Protein AF-D4AV30-F1 (afdb_monomer)

Radius of gyration: 22.29 Å; Cα contacts (8 Å, |Δi|>4): 20; chains: 1; bounding box: 49×37×53 Å

Secondary structure (DSSP, 8-state):
-HHHHHHHH-TT----HHHHHHHHHHHHHHHHHHHHHHGGGHHHHHHHHHHHHHHHHHHHHHHHHHHS----HHHHHH----SS--SSHHHHHHHHTHHHHHHHGGGGGS-GGGGS--

Organism: Arthroderma benhamiae (strain ATCC MYA-4681 / CBS 112371) (NCBI:txid663331)

Foldseek 3Di:
DVLVVVCVVDVPDDDDPVVVVVVVVVVVVVVVVCCVVCVVVVVVVVVVVVVCVVVVVCVVVVCCVVPPDDDPPCCVPPDQDPPPPPVDSVVSVVVVVVVVVVVCPVVVPDDPCPPPDD

Solvent-accessible surface area (backbone atoms only — not comparable to full-atom values): 7316 Å² total; per-residue (Å²): 112,72,71,59,55,51,39,71,76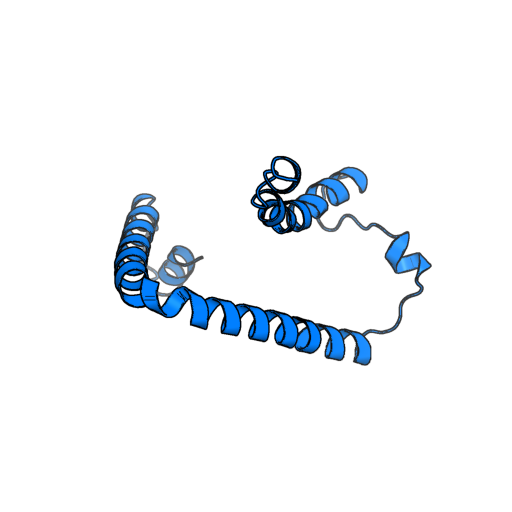,34,88,84,55,76,91,51,77,63,59,57,52,54,51,50,51,51,50,47,54,51,50,49,54,48,46,69,72,40,56,87,46,45,74,59,51,52,53,50,50,53,50,50,50,57,51,47,50,50,65,51,48,52,54,50,66,75,70,50,80,84,69,55,68,64,55,73,75,66,59,76,75,62,86,80,73,67,86,40,52,68,57,43,48,57,62,60,47,49,63,62,54,65,68,52,59,74,66,74,74,65,75,81,65,82,76,78,82,123

Mean predicted aligned error: 13.44 Å

Structure (mmCIF, N/CA/C/O backbone):
data_AF-D4AV30-F1
#
_entry.id   AF-D4AV30-F1
#
loop_
_atom_site.group_PDB
_atom_site.id
_atom_site.type_symbol
_atom_site.label_atom_id
_atom_site.label_alt_id
_atom_site.label_comp_id
_atom_site.label_asym_id
_atom_site.label_entity_id
_atom_site.label_seq_id
_atom_site.pdbx_PDB_ins_code
_atom_site.Cartn_x
_atom_site.Cartn_y
_atom_site.Cartn_z
_atom_site.occupancy
_atom_site.B_iso_or_equiv
_atom_site.auth_seq_id
_atom_site.auth_comp_id
_atom_site.auth_asym_id
_atom_site.auth_atom_id
_atom_site.pdbx_PDB_model_num
ATOM 1 N N . MET A 1 1 ? -9.961 11.399 -3.018 1.00 64.94 1 MET A N 1
ATOM 2 C CA . MET A 1 1 ? -10.688 10.648 -4.070 1.00 64.94 1 MET A CA 1
ATOM 3 C C . MET A 1 1 ? -12.184 10.486 -3.786 1.00 64.94 1 MET A C 1
ATOM 5 O O . MET A 1 1 ? -12.958 10.760 -4.689 1.00 64.94 1 MET A O 1
ATOM 9 N N . LEU A 1 2 ? -12.622 10.143 -2.564 1.00 73.81 2 LEU A N 1
ATOM 10 C CA . LEU A 1 2 ? -14.052 9.948 -2.232 1.00 73.81 2 LEU A CA 1
ATOM 11 C C . LEU A 1 2 ? -14.963 11.169 -2.491 1.00 73.81 2 LEU A C 1
ATOM 13 O O . LEU A 1 2 ? -15.977 11.034 -3.162 1.00 73.81 2 LEU A O 1
ATOM 17 N N . VAL A 1 3 ? -14.583 12.371 -2.044 1.00 78.56 3 VAL A N 1
ATOM 18 C CA . VAL A 1 3 ? -15.368 13.605 -2.293 1.00 78.56 3 VAL A CA 1
ATOM 19 C C . VAL A 1 3 ? -15.468 13.934 -3.793 1.00 78.56 3 VAL A C 1
ATOM 21 O O . VAL A 1 3 ? -16.487 14.439 -4.251 1.00 78.56 3 VAL A O 1
ATOM 24 N N . GLY A 1 4 ? -14.440 13.582 -4.576 1.00 74.19 4 GLY A N 1
ATOM 25 C CA . GLY A 1 4 ? -14.440 13.758 -6.032 1.00 74.19 4 GLY A CA 1
ATOM 26 C C . GLY A 1 4 ? -15.426 12.833 -6.750 1.00 74.19 4 GLY A C 1
ATOM 27 O O . GLY A 1 4 ? -16.092 13.264 -7.681 1.00 74.19 4 GLY A O 1
ATOM 28 N N . LEU A 1 5 ? -15.591 11.592 -6.279 1.00 77.50 5 LEU A N 1
ATOM 29 C CA . LEU A 1 5 ? -16.611 10.667 -6.792 1.00 77.50 5 LEU A CA 1
ATOM 30 C C . LEU A 1 5 ? -18.036 11.169 -6.512 1.00 77.50 5 LEU A C 1
ATOM 32 O O . LEU A 1 5 ? -18.902 11.080 -7.379 1.00 77.50 5 LEU A O 1
ATOM 36 N N . ILE A 1 6 ? -18.267 11.744 -5.327 1.00 77.25 6 ILE A N 1
ATOM 37 C CA . ILE A 1 6 ? -19.565 12.321 -4.941 1.00 77.25 6 ILE A CA 1
ATOM 38 C C . ILE A 1 6 ? -19.909 13.528 -5.825 1.00 77.25 6 ILE A C 1
ATOM 40 O O . ILE A 1 6 ? -21.039 13.637 -6.296 1.00 77.25 6 ILE A O 1
ATOM 44 N N . ALA A 1 7 ? -18.929 14.390 -6.107 1.00 76.06 7 ALA A N 1
ATOM 45 C CA . ALA A 1 7 ? -19.110 15.563 -6.962 1.00 76.06 7 ALA A CA 1
ATOM 46 C C . ALA A 1 7 ? -19.444 15.211 -8.423 1.00 76.06 7 ALA A C 1
ATOM 48 O O . ALA A 1 7 ? -20.180 15.940 -9.078 1.00 76.06 7 ALA A O 1
ATOM 49 N N . ILE A 1 8 ? -18.939 14.084 -8.934 1.00 78.06 8 ILE A N 1
ATOM 50 C CA . ILE A 1 8 ? -19.257 13.608 -10.290 1.00 78.06 8 ILE A CA 1
ATOM 51 C C . ILE A 1 8 ? -20.655 12.978 -10.346 1.00 78.06 8 ILE A C 1
ATOM 53 O O . ILE A 1 8 ? -21.350 13.098 -11.351 1.00 78.06 8 ILE A O 1
ATOM 57 N N . ASN A 1 9 ? -21.079 12.302 -9.275 1.00 83.56 9 ASN A N 1
ATOM 58 C CA . ASN A 1 9 ? -22.379 11.635 -9.222 1.00 83.56 9 ASN A CA 1
ATOM 59 C C . ASN A 1 9 ? -23.541 12.603 -8.930 1.00 83.56 9 ASN A C 1
ATOM 61 O O . ASN A 1 9 ? -24.663 12.349 -9.358 1.00 83.56 9 ASN A O 1
ATOM 65 N N . ASN A 1 10 ? -23.274 13.724 -8.251 1.00 78.69 10 ASN A N 1
ATOM 66 C CA . ASN A 1 10 ? -24.259 14.765 -7.964 1.00 78.69 10 ASN A CA 1
ATOM 67 C C . ASN A 1 10 ? -23.838 16.120 -8.560 1.00 78.69 10 ASN A C 1
ATOM 69 O O . ASN A 1 10 ? -23.046 16.833 -7.944 1.00 78.69 10 ASN A O 1
ATOM 73 N N . PRO A 1 11 ? -24.414 16.541 -9.702 1.00 72.81 11 PRO A N 1
ATOM 74 C CA . PRO A 1 11 ? -24.008 17.767 -10.398 1.00 72.81 11 PRO A CA 1
ATOM 75 C C . PRO A 1 11 ? -24.318 19.071 -9.637 1.00 72.81 11 PRO A C 1
ATOM 77 O O . PRO A 1 11 ? -23.823 20.128 -10.015 1.00 72.81 11 PRO 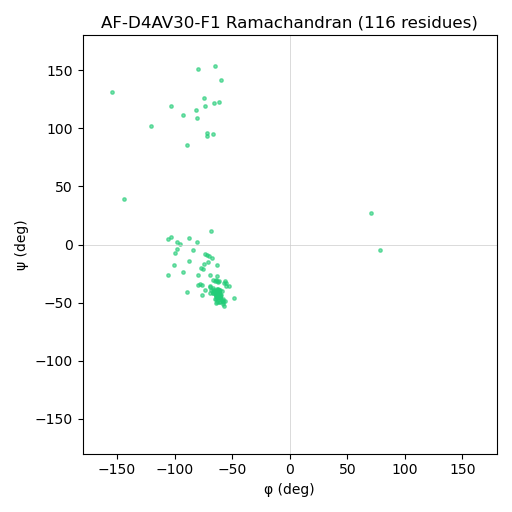A O 1
ATOM 80 N N . GLY A 1 12 ? -25.116 19.018 -8.564 1.00 76.12 12 GLY A N 1
ATOM 81 C CA . GLY A 1 12 ? -25.380 20.152 -7.666 1.00 76.12 12 GLY A CA 1
ATOM 82 C C . GLY A 1 12 ? -24.529 20.173 -6.389 1.00 76.12 12 GLY A C 1
ATOM 83 O O . GLY A 1 12 ? -24.732 21.038 -5.539 1.00 76.12 12 GLY A O 1
ATOM 84 N N . TYR A 1 13 ? -23.613 19.219 -6.208 1.00 74.44 13 TYR A N 1
ATOM 85 C CA . TYR A 1 13 ? -22.822 19.103 -4.985 1.00 74.44 13 TYR A CA 1
ATOM 86 C C . TYR A 1 13 ? -21.630 20.064 -4.999 1.00 74.44 13 TYR A C 1
ATOM 88 O O . TYR A 1 13 ? -20.712 19.921 -5.804 1.00 74.44 13 TYR A O 1
ATOM 96 N N . GLN A 1 14 ? -21.628 21.021 -4.071 1.00 77.44 14 GLN A N 1
ATOM 97 C CA . GLN A 1 14 ? -20.493 21.909 -3.831 1.00 77.44 14 GLN A CA 1
ATOM 98 C C . GLN A 1 14 ? -19.604 21.310 -2.728 1.00 77.44 14 GLN A C 1
ATOM 100 O O . GLN A 1 14 ? -20.030 21.215 -1.571 1.00 77.44 14 GLN A O 1
ATOM 105 N N . PRO A 1 15 ? -18.382 20.851 -3.055 1.00 67.88 15 PRO A N 1
ATOM 106 C CA . PRO A 1 15 ? -17.504 20.221 -2.082 1.00 67.88 15 PRO A CA 1
ATOM 107 C C . PRO A 1 15 ? -16.952 21.254 -1.093 1.00 67.88 15 PRO A C 1
ATOM 109 O O . PRO A 1 15 ? -15.939 21.905 -1.337 1.00 67.88 15 PRO A O 1
ATOM 112 N N . GLU A 1 16 ? -17.601 21.383 0.061 1.00 77.94 16 GLU A N 1
ATOM 113 C CA . GLU A 1 16 ? -17.073 22.167 1.177 1.00 77.94 16 GLU A CA 1
ATOM 114 C C . GLU A 1 16 ? -16.004 21.415 1.988 1.00 77.94 16 GLU A C 1
ATOM 116 O O . GLU A 1 16 ? -16.020 20.188 2.112 1.00 77.94 16 GLU A O 1
ATOM 121 N N . ARG A 1 17 ? -15.074 22.167 2.597 1.00 76.69 17 ARG A N 1
ATOM 122 C CA . ARG A 1 17 ? -13.928 21.623 3.355 1.00 76.69 17 ARG A CA 1
ATOM 123 C C . ARG A 1 17 ? -14.342 20.665 4.477 1.00 76.69 17 ARG A C 1
ATOM 125 O O . ARG A 1 17 ? -13.657 19.675 4.718 1.00 76.69 17 ARG A O 1
ATOM 132 N N . TRP A 1 18 ? -15.462 20.935 5.142 1.00 81.69 18 TRP A N 1
ATOM 133 C CA . TRP A 1 18 ? -15.937 20.139 6.274 1.00 81.69 18 TRP A CA 1
ATOM 134 C C . TRP A 1 18 ? -16.561 18.800 5.857 1.00 81.69 18 TRP A C 1
ATOM 136 O O . TRP A 1 18 ? -16.566 17.872 6.665 1.00 81.69 18 TRP A O 1
ATOM 146 N N . HIS A 1 19 ? -17.007 18.645 4.603 1.00 82.06 19 HIS A N 1
ATOM 147 C CA . HIS A 1 19 ? -17.491 17.356 4.100 1.00 82.06 19 HIS A CA 1
ATOM 148 C C . HIS A 1 19 ? -16.390 16.295 4.131 1.00 82.06 19 HIS A C 1
ATOM 150 O O . HIS A 1 19 ? -16.640 15.155 4.515 1.00 82.06 19 HIS A O 1
ATOM 156 N N . GLY A 1 20 ? -15.157 16.676 3.779 1.00 81.88 20 GLY A N 1
ATOM 157 C CA . GLY A 1 20 ? -14.000 15.789 3.884 1.00 81.88 20 GLY A CA 1
ATOM 158 C C . GLY A 1 20 ? -13.746 15.367 5.331 1.00 81.88 20 GLY A C 1
ATOM 159 O O . GLY A 1 20 ? -13.573 14.182 5.603 1.00 81.88 20 GLY A O 1
ATOM 160 N N . THR A 1 21 ? -13.799 16.317 6.267 1.00 86.31 21 THR A N 1
ATOM 161 C CA . THR A 1 21 ? -13.556 16.056 7.691 1.00 86.31 21 THR A CA 1
ATOM 162 C C . THR A 1 21 ? -14.606 15.128 8.298 1.00 86.31 21 THR A C 1
ATOM 164 O O . THR A 1 21 ? -14.240 14.160 8.957 1.00 86.31 21 THR A O 1
ATOM 167 N N . LEU A 1 22 ? -15.899 15.362 8.047 1.00 86.19 22 LEU A N 1
ATOM 168 C CA . LEU A 1 22 ? -16.970 14.488 8.543 1.00 86.19 22 LEU A CA 1
ATOM 169 C C . LEU A 1 22 ? -16.866 13.073 7.975 1.00 86.19 22 LEU A C 1
ATOM 171 O O . LEU A 1 22 ? -17.089 12.104 8.696 1.00 86.19 22 LEU A O 1
ATOM 175 N N . LEU A 1 23 ? -16.492 12.947 6.702 1.00 87.00 23 LEU A N 1
ATOM 176 C CA . LEU A 1 23 ? -16.329 11.653 6.051 1.00 87.00 23 LEU A CA 1
ATOM 177 C C . LEU A 1 23 ? -15.130 10.886 6.630 1.00 87.00 23 LEU A C 1
ATOM 179 O O . LEU A 1 23 ? -15.233 9.688 6.879 1.00 87.00 23 LEU A O 1
ATOM 183 N N . ILE A 1 24 ? -14.031 11.584 6.934 1.00 88.31 24 ILE A N 1
ATOM 184 C CA . ILE A 1 24 ? -12.887 11.012 7.656 1.00 88.31 24 ILE A CA 1
ATOM 185 C C . ILE A 1 24 ? -13.295 10.581 9.069 1.00 88.31 24 ILE A C 1
ATOM 187 O O . ILE A 1 24 ? -12.968 9.468 9.467 1.00 88.31 24 ILE A O 1
ATOM 191 N N . ILE A 1 25 ? -14.039 11.410 9.811 1.00 89.69 25 ILE A N 1
ATOM 192 C CA . ILE A 1 25 ? -14.527 11.068 11.158 1.00 89.69 25 ILE A CA 1
ATOM 193 C C . ILE A 1 25 ? -15.435 9.834 11.105 1.00 89.69 25 ILE A C 1
ATOM 195 O O . ILE A 1 25 ? -15.269 8.920 11.907 1.00 89.69 25 ILE A O 1
ATOM 199 N N . ALA A 1 26 ? -16.356 9.760 10.142 1.00 88.94 26 ALA A N 1
ATOM 200 C CA . ALA A 1 26 ? -17.249 8.617 9.978 1.00 88.94 26 ALA A CA 1
ATOM 201 C C . ALA A 1 26 ? -16.480 7.321 9.667 1.00 88.94 26 ALA A C 1
ATOM 203 O O . ALA A 1 26 ? -16.737 6.287 10.286 1.00 88.94 26 ALA A O 1
ATOM 204 N N . ILE A 1 27 ? -15.502 7.378 8.757 1.00 90.12 27 ILE A N 1
ATOM 205 C CA . ILE A 1 27 ? -14.633 6.234 8.445 1.00 90.12 27 ILE A CA 1
ATOM 206 C C . ILE A 1 27 ? -13.790 5.848 9.663 1.00 90.12 27 ILE A C 1
ATOM 208 O O . ILE A 1 27 ? -13.653 4.662 9.944 1.00 90.12 27 ILE A O 1
ATOM 212 N N . ALA A 1 28 ? -13.262 6.818 10.412 1.00 90.00 28 ALA A N 1
ATOM 213 C CA . ALA A 1 28 ? -12.481 6.560 11.617 1.00 90.00 28 ALA A CA 1
ATOM 214 C C . ALA A 1 28 ? -13.321 5.879 12.707 1.00 90.00 28 ALA A C 1
ATOM 216 O O . ALA A 1 28 ? -12.869 4.903 13.296 1.00 90.00 28 ALA A O 1
ATOM 217 N N . LEU A 1 29 ? -14.558 6.326 12.938 1.00 92.31 29 LEU A N 1
ATOM 218 C CA . LEU A 1 29 ? -15.481 5.681 13.878 1.00 92.31 29 LEU A CA 1
ATOM 219 C C . LEU A 1 29 ? -15.812 4.250 13.450 1.00 92.31 29 LEU A C 1
ATOM 221 O O . LEU A 1 29 ? -15.772 3.337 14.274 1.00 92.31 29 LEU A O 1
ATOM 225 N N . MET A 1 30 ? -16.079 4.041 12.159 1.00 88.62 30 MET A N 1
ATOM 226 C CA . MET A 1 30 ? -16.286 2.706 11.601 1.00 88.62 30 MET A CA 1
ATOM 227 C C . MET A 1 30 ? -15.049 1.829 11.826 1.00 88.62 30 MET A C 1
ATOM 229 O O . MET A 1 30 ? -15.161 0.717 12.333 1.00 88.62 30 MET A O 1
ATOM 233 N N . ALA A 1 31 ? -13.860 2.347 11.516 1.00 85.56 31 ALA A N 1
ATOM 234 C CA . ALA A 1 31 ? -12.599 1.650 11.715 1.00 85.56 31 ALA A CA 1
ATOM 235 C C . ALA A 1 31 ? -12.353 1.319 13.192 1.00 85.56 31 ALA A C 1
ATOM 237 O O . ALA A 1 31 ? -11.903 0.218 13.473 1.00 85.56 31 ALA A O 1
ATOM 238 N N . ILE A 1 32 ? -12.689 2.207 14.133 1.00 86.38 32 ILE A N 1
ATOM 239 C CA . ILE A 1 32 ? -12.592 1.941 15.577 1.00 86.38 32 ILE A CA 1
ATOM 240 C C . ILE A 1 32 ? -13.506 0.780 15.964 1.00 86.38 32 ILE A C 1
ATOM 242 O O . ILE A 1 32 ? -13.039 -0.168 16.584 1.00 86.38 32 ILE A O 1
ATOM 246 N N . ILE A 1 33 ? -14.774 0.813 15.550 1.00 86.62 33 ILE A N 1
ATOM 247 C CA . ILE A 1 33 ? -15.743 -0.255 15.834 1.00 86.62 33 ILE A CA 1
ATOM 248 C C . ILE A 1 33 ? -15.224 -1.590 15.295 1.00 86.62 33 ILE A C 1
ATOM 250 O O . ILE A 1 33 ? -15.111 -2.565 16.039 1.00 86.62 33 ILE A O 1
ATOM 254 N N . PHE A 1 34 ? -14.849 -1.624 14.016 1.00 81.19 34 PHE A N 1
ATOM 255 C CA . PHE A 1 34 ? -14.308 -2.825 13.394 1.00 81.19 34 PHE A CA 1
ATOM 256 C C . PHE A 1 34 ? -13.029 -3.288 14.080 1.00 81.19 34 PHE A C 1
ATOM 258 O O . PHE A 1 34 ? -12.928 -4.465 14.395 1.00 81.19 34 PHE A O 1
ATOM 265 N N . ASN A 1 35 ? -12.088 -2.393 14.370 1.00 78.75 35 ASN A N 1
ATOM 266 C CA . ASN A 1 35 ? -10.832 -2.737 15.025 1.00 78.75 35 ASN A CA 1
ATOM 267 C C . ASN A 1 35 ? -11.066 -3.283 16.440 1.00 78.75 35 ASN A C 1
ATOM 269 O O . ASN A 1 35 ? -10.445 -4.265 16.816 1.00 78.75 35 ASN A O 1
ATOM 273 N N . THR A 1 36 ? -12.017 -2.748 17.206 1.00 81.12 36 THR A N 1
ATOM 274 C CA . THR A 1 36 ? -12.355 -3.286 18.531 1.00 81.12 36 THR A CA 1
ATOM 275 C C . THR A 1 36 ? -12.963 -4.690 18.451 1.00 81.12 36 THR A C 1
ATOM 277 O O . THR A 1 36 ? -12.598 -5.552 19.247 1.00 81.12 36 THR A O 1
ATOM 280 N N . PHE A 1 37 ? -13.835 -4.965 17.475 1.00 77.56 37 PHE A N 1
ATOM 281 C CA . PHE A 1 37 ? -14.435 -6.296 17.301 1.00 77.56 37 PHE A CA 1
ATOM 282 C C . PHE A 1 37 ? -13.495 -7.315 16.631 1.00 77.56 37 PHE A C 1
ATOM 284 O O . PHE A 1 37 ? -13.530 -8.501 16.959 1.00 77.56 37 PHE A O 1
ATOM 291 N N . PHE A 1 38 ? -12.644 -6.872 15.704 1.00 66.06 38 PHE A N 1
ATOM 292 C CA . PHE A 1 38 ? -11.694 -7.707 14.963 1.00 66.06 38 PHE A CA 1
ATOM 293 C C . PHE A 1 38 ? -10.289 -7.735 15.568 1.00 66.06 38 PHE A C 1
ATOM 295 O O . PHE A 1 38 ? -9.446 -8.470 15.055 1.00 66.06 38 PHE A O 1
ATOM 302 N N . ALA A 1 39 ? -10.030 -7.036 16.677 1.00 64.62 39 ALA A N 1
ATOM 303 C CA . ALA A 1 39 ? -8.733 -7.057 17.356 1.00 64.62 39 ALA A CA 1
ATOM 304 C C . ALA A 1 39 ? -8.265 -8.491 17.661 1.00 64.62 39 ALA A C 1
ATOM 306 O O . ALA A 1 39 ? -7.092 -8.815 17.513 1.00 64.62 39 ALA A O 1
ATOM 307 N N . GLN A 1 40 ? -9.187 -9.398 17.998 1.00 65.06 40 GLN A N 1
ATOM 308 C CA . GLN A 1 40 ? -8.861 -10.808 18.253 1.00 65.06 40 GLN A CA 1
ATOM 309 C C . GLN A 1 40 ? -8.563 -11.623 16.979 1.00 65.06 40 GLN A C 1
ATOM 311 O O . GLN A 1 40 ? -7.994 -12.709 17.055 1.00 65.06 40 GLN A O 1
ATOM 316 N N . LYS A 1 41 ? -8.945 -11.119 15.801 1.00 66.44 41 LYS A N 1
ATOM 317 C CA . LYS A 1 41 ? -8.713 -11.722 14.477 1.00 66.44 41 LYS A CA 1
ATOM 318 C C . LYS A 1 41 ? -7.497 -11.111 13.764 1.00 66.44 41 LYS A C 1
ATOM 320 O O . LYS A 1 41 ? -7.139 -11.604 12.695 1.00 66.44 41 LYS A O 1
ATOM 325 N N . LEU A 1 42 ? -6.858 -10.088 14.347 1.00 72.50 42 LEU A N 1
ATOM 326 C CA . LEU A 1 42 ? -5.643 -9.448 13.822 1.00 72.50 42 LEU A CA 1
ATOM 327 C C . LEU A 1 42 ? -4.551 -10.457 13.423 1.00 72.50 42 LEU A C 1
ATOM 329 O O . LEU A 1 42 ? -4.088 -10.357 12.289 1.00 72.50 42 LEU A O 1
ATOM 333 N N . PRO A 1 43 ? -4.216 -11.484 14.237 1.00 71.25 43 PRO A N 1
ATOM 334 C CA . PRO A 1 43 ? -3.160 -12.437 13.877 1.00 71.25 43 PRO A CA 1
ATOM 335 C C . PRO A 1 43 ? -3.495 -13.269 12.629 1.00 71.25 43 PRO A C 1
ATOM 337 O O . PRO A 1 43 ? -2.617 -13.661 11.867 1.00 71.25 43 PRO A O 1
ATOM 340 N N . PHE A 1 44 ? -4.784 -13.540 12.396 1.00 76.69 44 PHE A N 1
ATOM 341 C CA . PHE A 1 44 ? -5.232 -14.276 11.215 1.00 76.69 44 PHE A CA 1
ATOM 342 C C . PHE A 1 44 ? -5.200 -13.395 9.962 1.00 76.69 44 PHE A C 1
ATOM 344 O O . PHE A 1 44 ? -4.741 -13.827 8.907 1.00 76.69 44 PHE A O 1
ATOM 351 N N . ILE A 1 45 ? -5.669 -12.151 10.083 1.00 82.06 45 ILE A N 1
ATOM 352 C CA . ILE A 1 45 ? -5.674 -11.186 8.978 1.00 82.06 45 ILE A CA 1
ATOM 353 C C . ILE A 1 45 ? -4.246 -10.843 8.554 1.00 82.06 45 ILE A C 1
ATOM 355 O O . ILE A 1 45 ? -3.976 -10.793 7.359 1.00 82.06 45 ILE A O 1
ATOM 359 N N . GLU A 1 46 ? -3.329 -10.671 9.504 1.00 80.50 46 GLU A N 1
ATOM 360 C CA . GLU A 1 46 ? -1.912 -10.433 9.230 1.00 80.50 46 GLU A CA 1
ATOM 361 C C . GLU A 1 46 ? -1.309 -11.545 8.357 1.00 80.50 46 GLU A C 1
ATOM 363 O O . GLU A 1 46 ? -0.727 -11.262 7.308 1.00 80.50 46 GLU A O 1
ATOM 368 N N . GLY A 1 47 ? -1.545 -12.814 8.710 1.00 82.19 47 GLY A N 1
ATOM 369 C CA . GLY A 1 47 ? -1.087 -13.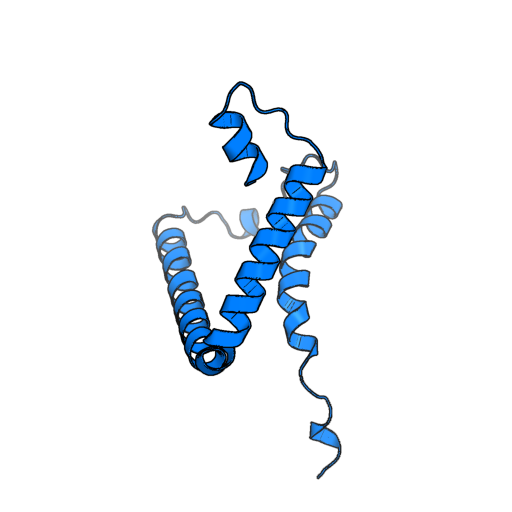955 7.911 1.00 82.19 47 GLY A CA 1
ATOM 370 C C . GLY A 1 47 ? -1.689 -13.991 6.502 1.00 82.19 47 GLY A C 1
ATOM 371 O O . GLY A 1 47 ? -0.977 -14.246 5.529 1.00 82.19 47 GLY A O 1
ATOM 372 N N . VAL A 1 48 ? -2.983 -13.685 6.362 1.00 87.50 48 VAL A N 1
ATOM 373 C CA . VAL A 1 48 ? -3.651 -13.619 5.050 1.00 87.50 48 VAL A CA 1
ATOM 374 C C . VAL A 1 48 ? -3.100 -12.470 4.204 1.00 87.50 48 VAL A C 1
ATOM 376 O O . VAL A 1 48 ? -2.863 -12.658 3.014 1.00 87.50 48 VAL A O 1
ATOM 379 N N . ILE A 1 49 ? -2.860 -11.298 4.795 1.00 87.50 49 ILE A N 1
ATOM 380 C CA . ILE A 1 49 ? -2.299 -10.139 4.090 1.00 87.50 49 ILE A CA 1
ATOM 381 C C . ILE A 1 49 ? -0.885 -10.441 3.601 1.00 87.50 49 ILE A C 1
ATOM 383 O O . ILE A 1 49 ? -0.583 -10.126 2.450 1.00 87.50 49 ILE A O 1
ATOM 387 N N . LEU A 1 50 ? -0.038 -11.062 4.427 1.00 86.31 50 LEU A N 1
ATOM 388 C CA . LEU A 1 50 ? 1.308 -11.478 4.020 1.00 86.31 50 LEU A CA 1
ATOM 389 C C . LEU A 1 50 ? 1.250 -12.472 2.861 1.00 86.31 50 LEU A C 1
ATOM 391 O O . LEU A 1 50 ? 1.955 -12.310 1.867 1.00 86.31 50 LEU A O 1
ATOM 395 N N . LEU A 1 51 ? 0.359 -13.459 2.953 1.00 91.25 51 LEU A N 1
ATOM 396 C CA . LEU A 1 51 ? 0.159 -14.443 1.900 1.00 91.25 51 LEU A CA 1
ATOM 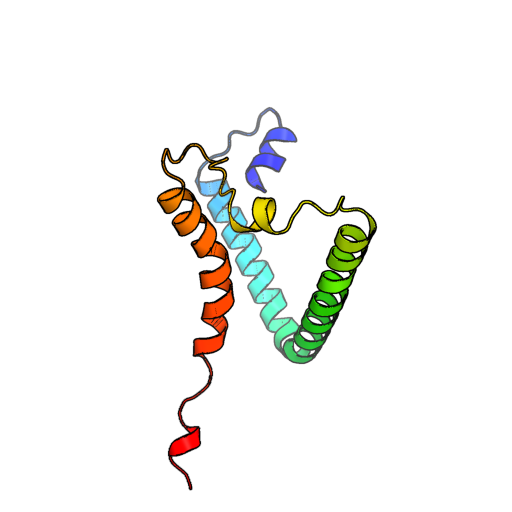397 C C . LEU A 1 51 ? -0.281 -13.770 0.589 1.00 91.25 51 LEU A C 1
ATOM 399 O O . LEU A 1 51 ? 0.337 -13.982 -0.453 1.00 91.25 51 LEU A O 1
ATOM 403 N N . VAL A 1 52 ? -1.291 -12.900 0.645 1.00 93.38 52 VAL A N 1
ATOM 404 C CA . VAL A 1 52 ? -1.768 -12.129 -0.513 1.00 93.38 52 VAL A CA 1
ATOM 405 C C . VAL A 1 52 ? -0.676 -11.220 -1.080 1.00 93.38 52 VAL A C 1
ATOM 407 O O . VAL A 1 52 ? -0.566 -11.132 -2.298 1.00 93.38 52 VAL A O 1
ATOM 410 N N . HIS A 1 53 ? 0.156 -10.582 -0.253 1.00 88.25 53 HIS A N 1
ATOM 411 C CA . HIS A 1 53 ? 1.272 -9.757 -0.732 1.00 88.25 53 HIS A CA 1
ATOM 412 C C . HIS A 1 53 ? 2.304 -10.582 -1.498 1.00 88.25 53 HIS A C 1
ATOM 414 O O . HIS A 1 53 ? 2.712 -10.182 -2.588 1.00 88.25 53 HIS A O 1
ATOM 420 N N . VAL A 1 54 ? 2.697 -11.742 -0.965 1.00 92.12 54 VAL A N 1
ATOM 421 C CA . VAL A 1 54 ? 3.661 -12.632 -1.624 1.00 92.12 54 VAL A CA 1
ATOM 422 C C . VAL A 1 54 ? 3.099 -13.129 -2.956 1.00 92.12 54 VAL A C 1
ATOM 424 O O . VAL A 1 54 ? 3.756 -13.003 -3.987 1.00 92.12 54 VAL A O 1
ATOM 427 N N . PHE A 1 55 ? 1.861 -13.628 -2.974 1.00 94.00 55 PHE A N 1
ATOM 428 C CA . PHE A 1 55 ? 1.230 -14.081 -4.215 1.00 94.00 55 PHE A CA 1
ATOM 429 C C . PHE A 1 55 ? 0.978 -12.939 -5.204 1.00 94.00 55 PHE A C 1
ATOM 431 O O . PHE A 1 55 ? 1.190 -13.118 -6.400 1.00 94.00 55 PHE A O 1
ATOM 438 N N . GLY A 1 56 ? 0.575 -11.763 -4.724 1.00 90.88 56 GLY A N 1
ATOM 439 C CA . GLY A 1 56 ? 0.368 -10.564 -5.532 1.00 90.88 56 GLY A CA 1
ATOM 440 C C . GLY A 1 56 ? 1.657 -10.082 -6.193 1.00 90.88 56 GLY A C 1
ATOM 441 O O . GLY A 1 56 ? 1.643 -9.732 -7.372 1.00 90.88 56 GLY A O 1
ATOM 442 N N . PHE A 1 57 ? 2.784 -10.151 -5.479 1.00 90.31 57 PHE A N 1
ATOM 443 C CA . PHE A 1 57 ? 4.097 -9.858 -6.044 1.00 90.31 57 PHE A CA 1
ATOM 444 C C . PHE A 1 57 ? 4.397 -10.766 -7.240 1.00 90.31 57 PHE A C 1
ATOM 446 O O . PHE A 1 57 ? 4.715 -10.268 -8.318 1.00 90.31 57 PHE A O 1
ATOM 453 N N . PHE A 1 58 ? 4.206 -12.082 -7.105 1.00 92.00 58 PHE A N 1
ATOM 454 C CA . PHE A 1 58 ? 4.400 -13.011 -8.223 1.00 92.00 58 PHE A CA 1
ATOM 455 C C . PHE A 1 58 ? 3.373 -12.823 -9.343 1.00 92.00 58 PHE A C 1
ATOM 457 O O . PHE A 1 58 ? 3.729 -12.902 -10.517 1.00 92.00 58 PHE A O 1
ATOM 464 N N . ALA A 1 59 ? 2.119 -12.522 -9.002 1.00 91.00 59 ALA A N 1
ATOM 465 C CA . ALA A 1 59 ? 1.061 -12.266 -9.972 1.00 91.00 59 ALA A CA 1
ATOM 466 C C . ALA A 1 59 ? 1.338 -11.034 -10.847 1.00 91.00 59 ALA A C 1
ATOM 468 O O . ALA A 1 59 ? 0.871 -10.996 -11.979 1.00 91.00 59 ALA A O 1
ATOM 469 N N . VAL A 1 60 ? 2.099 -10.051 -10.356 1.00 90.00 60 VAL A N 1
ATOM 470 C CA . VAL A 1 60 ? 2.555 -8.893 -11.145 1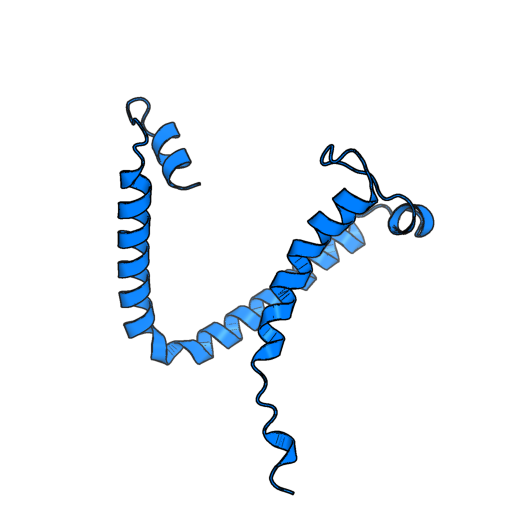.00 90.00 60 VAL A CA 1
ATOM 471 C C . VAL A 1 60 ? 3.895 -9.175 -11.830 1.00 90.00 60 VAL A C 1
ATOM 473 O O . VAL A 1 60 ? 4.075 -8.830 -12.998 1.00 90.00 60 VAL A O 1
ATOM 476 N N . LEU A 1 61 ? 4.823 -9.840 -11.138 1.00 88.81 61 LEU A N 1
ATOM 477 C CA . LEU A 1 61 ? 6.158 -10.141 -11.652 1.00 88.81 61 LEU A CA 1
ATOM 478 C C . LEU A 1 61 ? 6.117 -11.067 -12.873 1.00 88.81 61 LEU A C 1
ATOM 480 O O . LEU A 1 61 ? 6.819 -10.810 -13.845 1.00 88.81 61 LEU A O 1
ATOM 484 N N . ILE A 1 62 ? 5.301 -12.127 -12.846 1.00 90.06 62 ILE A N 1
ATOM 485 C CA . ILE A 1 62 ? 5.248 -13.130 -13.921 1.00 90.06 62 ILE A CA 1
ATOM 486 C C . ILE A 1 62 ? 4.754 -12.516 -15.244 1.00 90.06 62 ILE A C 1
ATOM 488 O O . ILE A 1 62 ? 5.445 -12.682 -16.249 1.00 90.06 62 ILE A O 1
ATOM 492 N N . PRO A 1 63 ? 3.627 -11.776 -15.298 1.00 87.69 63 PRO A N 1
ATOM 493 C CA . PRO A 1 63 ? 3.214 -11.096 -16.521 1.00 87.69 63 PRO A CA 1
ATOM 494 C C . PRO A 1 63 ? 4.254 -10.099 -17.015 1.00 87.69 63 PRO A C 1
ATOM 496 O O . PRO A 1 63 ? 4.543 -10.092 -18.206 1.00 87.69 63 PRO A O 1
ATOM 499 N N . LEU A 1 64 ? 4.853 -9.298 -16.125 1.00 84.94 64 LEU A N 1
ATOM 500 C CA . LEU A 1 64 ? 5.914 -8.370 -16.521 1.00 84.94 64 LEU A CA 1
ATOM 501 C C . LEU A 1 64 ? 7.107 -9.113 -17.125 1.00 84.94 64 LEU A C 1
ATOM 503 O O . LEU A 1 64 ? 7.610 -8.698 -18.158 1.00 84.94 64 LEU A O 1
ATOM 507 N N . TRP A 1 65 ? 7.515 -10.237 -16.542 1.00 83.25 65 TRP A N 1
ATOM 508 C CA . TRP A 1 65 ? 8.608 -11.053 -17.064 1.00 83.25 65 TRP A CA 1
ATOM 509 C C . TRP A 1 65 ? 8.303 -11.647 -18.444 1.00 83.25 65 TRP A C 1
ATOM 511 O O . TRP A 1 65 ? 9.169 -11.684 -19.311 1.00 83.25 65 TRP A O 1
ATOM 521 N N . VAL A 1 66 ? 7.078 -12.132 -18.649 1.00 83.94 66 VAL A N 1
ATOM 522 C CA . VAL A 1 66 ? 6.684 -12.817 -19.890 1.00 83.94 66 VAL A CA 1
ATOM 523 C C . VAL A 1 66 ? 6.364 -11.830 -21.017 1.00 83.94 66 VAL A C 1
ATOM 525 O O . VAL A 1 66 ? 6.612 -12.136 -22.181 1.00 83.94 66 VAL A O 1
ATOM 528 N N . LEU A 1 67 ? 5.794 -10.666 -20.694 1.00 78.44 67 LEU A N 1
ATOM 529 C CA . LEU A 1 67 ? 5.283 -9.701 -21.674 1.00 78.44 67 LEU A CA 1
ATOM 530 C C . LEU A 1 67 ? 6.235 -8.530 -21.939 1.00 78.44 67 LEU A C 1
ATOM 532 O O . LEU A 1 67 ? 6.048 -7.835 -22.939 1.00 78.44 67 LEU A O 1
ATOM 536 N N . ALA A 1 68 ? 7.219 -8.264 -21.072 1.00 73.62 68 ALA A N 1
ATOM 537 C CA . ALA A 1 68 ? 8.122 -7.140 -21.285 1.00 73.62 68 ALA A CA 1
ATOM 538 C C . ALA A 1 68 ? 9.132 -7.446 -22.405 1.00 73.62 68 ALA A C 1
ATOM 540 O O . ALA A 1 68 ? 9.871 -8.430 -22.313 1.00 73.62 68 ALA A O 1
ATOM 541 N N . PRO A 1 69 ? 9.237 -6.590 -23.439 1.00 68.81 69 PRO A N 1
ATOM 542 C CA . PRO A 1 69 ? 10.397 -6.609 -24.315 1.00 68.81 69 PRO A CA 1
ATOM 543 C C . PRO A 1 69 ? 11.632 -6.283 -23.468 1.00 68.81 69 PRO A C 1
ATOM 545 O O . PRO A 1 69 ? 11.675 -5.263 -22.778 1.00 68.81 69 PRO A O 1
ATOM 548 N N . LEU A 1 70 ? 12.615 -7.184 -23.474 1.00 65.69 70 LEU A N 1
ATOM 549 C CA . LEU A 1 70 ? 13.863 -7.019 -22.734 1.00 65.69 70 LEU A CA 1
ATOM 550 C C . LEU A 1 70 ? 14.652 -5.856 -23.351 1.00 65.69 70 LEU A C 1
ATOM 552 O O . LEU A 1 70 ? 15.370 -6.037 -24.333 1.00 65.69 70 LEU A O 1
ATOM 556 N N . ASN A 1 71 ? 14.499 -4.659 -22.787 1.00 65.06 71 ASN A N 1
ATOM 557 C CA . ASN A 1 71 ? 15.392 -3.544 -23.084 1.00 65.06 71 ASN A CA 1
ATOM 558 C C . ASN A 1 71 ? 16.798 -3.881 -22.575 1.00 65.06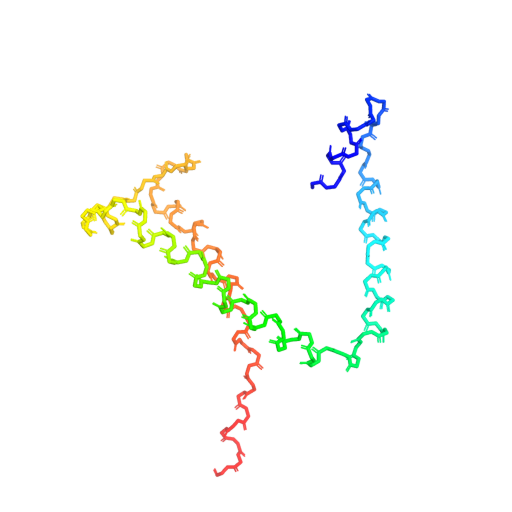 71 ASN A C 1
ATOM 560 O O . ASN A 1 71 ? 16.962 -4.672 -21.638 1.00 65.06 71 ASN A O 1
ATOM 564 N N . SER A 1 72 ? 17.827 -3.300 -23.191 1.00 68.62 72 SER A N 1
ATOM 565 C CA . SER A 1 72 ? 19.198 -3.521 -22.735 1.00 68.62 72 SER A CA 1
ATOM 566 C C . SER A 1 72 ? 19.342 -3.046 -21.282 1.00 68.62 72 SER A C 1
ATOM 568 O O . SER A 1 72 ? 18.775 -2.027 -20.882 1.00 68.62 72 SER A O 1
ATOM 570 N N . ALA A 1 73 ? 20.102 -3.784 -20.467 1.00 62.44 73 ALA A N 1
ATOM 571 C CA . ALA A 1 73 ? 20.354 -3.398 -19.075 1.00 62.44 73 ALA A CA 1
ATOM 572 C C . ALA A 1 73 ? 20.957 -1.982 -18.982 1.00 62.44 73 ALA A C 1
ATOM 574 O O . ALA A 1 73 ? 20.682 -1.241 -18.045 1.00 62.44 73 ALA A O 1
ATOM 575 N N . GLU A 1 74 ? 21.727 -1.590 -19.997 1.00 61.72 74 GLU A N 1
ATOM 576 C CA . GLU A 1 74 ? 22.297 -0.254 -20.130 1.00 61.72 74 GLU A CA 1
ATOM 577 C C . GLU A 1 74 ? 21.215 0.834 -20.201 1.00 61.72 74 GLU A C 1
ATOM 579 O O . GLU A 1 74 ? 21.289 1.823 -19.479 1.00 61.72 74 GLU A O 1
ATOM 584 N N . GLU A 1 75 ? 20.155 0.627 -20.980 1.00 65.81 75 GLU A N 1
ATOM 585 C CA . GLU A 1 75 ? 19.054 1.584 -21.087 1.00 65.81 75 GLU A CA 1
ATOM 586 C C . GLU A 1 75 ? 18.234 1.670 -19.789 1.00 65.81 75 GLU A C 1
ATOM 588 O O . G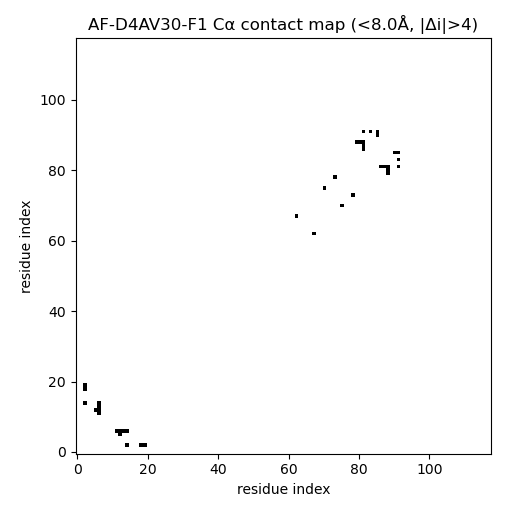LU A 1 75 ? 17.821 2.754 -19.392 1.00 65.81 75 GLU A O 1
ATOM 593 N N . VAL A 1 76 ? 18.050 0.559 -19.071 1.00 66.88 76 VAL A N 1
ATOM 594 C CA . VAL A 1 76 ? 17.279 0.541 -17.813 1.00 66.88 76 VAL A CA 1
ATOM 595 C C . VAL A 1 76 ? 18.042 1.186 -16.652 1.00 66.88 76 VAL A C 1
ATOM 597 O O . VAL A 1 76 ? 17.437 1.882 -15.837 1.00 66.88 76 VAL A O 1
ATOM 600 N N . PHE A 1 77 ? 19.356 0.961 -16.557 1.00 67.38 77 PHE A N 1
ATOM 601 C CA . PHE A 1 77 ? 20.161 1.448 -15.432 1.00 67.38 77 PHE A CA 1
ATOM 602 C C . PHE A 1 77 ? 20.818 2.811 -15.681 1.00 67.38 77 PHE A C 1
ATOM 604 O O . PHE A 1 77 ? 21.118 3.503 -14.708 1.00 67.38 77 PHE A O 1
ATOM 611 N N . LEU A 1 78 ? 21.035 3.217 -16.939 1.00 66.62 78 LEU A N 1
ATOM 612 C CA . LEU A 1 78 ? 21.715 4.480 -17.259 1.00 66.62 78 LEU A CA 1
ATOM 613 C C . LEU A 1 78 ? 20.780 5.585 -17.772 1.00 66.62 78 LEU A C 1
ATOM 615 O O . LEU A 1 78 ? 21.091 6.758 -17.557 1.00 66.62 78 LEU A O 1
ATOM 619 N N . ASN A 1 79 ? 19.628 5.273 -18.385 1.00 69.00 79 ASN A N 1
ATOM 620 C CA . ASN A 1 79 ? 18.684 6.311 -18.828 1.00 69.00 79 ASN A CA 1
ATOM 621 C C . ASN A 1 79 ? 17.669 6.670 -17.738 1.00 69.00 79 ASN A C 1
ATOM 623 O O . ASN A 1 79 ? 16.531 6.200 -17.715 1.00 69.00 79 ASN A O 1
ATOM 627 N N . VAL A 1 80 ? 18.061 7.592 -16.859 1.00 65.00 80 VAL A N 1
ATOM 628 C CA . VAL A 1 80 ? 17.126 8.263 -15.947 1.00 65.00 80 VAL A CA 1
ATOM 629 C C . VAL A 1 80 ? 16.408 9.378 -16.707 1.00 65.00 80 VAL A C 1
ATOM 631 O O . VAL A 1 80 ? 17.007 10.399 -17.040 1.00 65.00 80 VAL A O 1
ATOM 634 N N . VAL A 1 81 ? 15.119 9.182 -16.984 1.00 69.19 81 VAL A N 1
ATOM 635 C CA . VAL A 1 81 ? 14.278 10.166 -17.680 1.00 69.19 81 VAL A CA 1
ATOM 636 C C . VAL A 1 81 ? 13.382 10.877 -16.672 1.00 69.19 81 VAL A C 1
ATOM 638 O O . VAL A 1 81 ? 12.539 10.252 -16.025 1.00 69.19 81 VAL A O 1
ATOM 641 N N . ASP A 1 82 ? 13.522 12.196 -16.567 1.00 70.38 82 ASP A N 1
ATOM 642 C CA . ASP A 1 82 ? 12.612 13.033 -15.791 1.00 70.38 82 ASP A CA 1
ATOM 643 C C . AS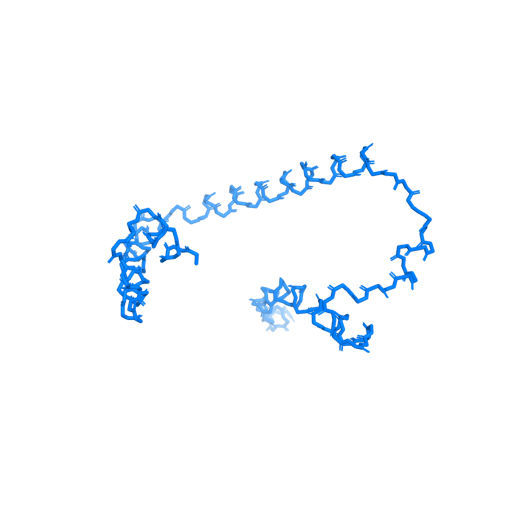P A 1 82 ? 11.248 13.156 -16.494 1.00 70.38 82 ASP A C 1
ATOM 645 O O . ASP A 1 82 ? 11.024 14.016 -17.344 1.00 70.38 82 ASP A O 1
ATOM 649 N N . ARG A 1 83 ? 10.313 12.272 -16.131 1.00 69.88 83 ARG A N 1
ATOM 650 C CA . ARG A 1 83 ? 8.912 12.327 -16.589 1.00 69.88 83 ARG A CA 1
ATOM 651 C C . ARG A 1 83 ? 8.037 13.276 -15.760 1.00 69.88 83 ARG A C 1
ATOM 653 O O . ARG A 1 83 ? 6.862 13.434 -16.080 1.00 69.88 83 ARG A O 1
ATOM 660 N N . GLY A 1 84 ? 8.578 13.862 -14.691 1.00 68.25 84 GLY A N 1
ATOM 661 C CA . GLY A 1 84 ? 7.852 14.740 -13.771 1.00 68.25 84 GLY A CA 1
ATOM 662 C C . GLY A 1 84 ? 8.078 16.232 -14.018 1.00 68.25 84 GLY A C 1
ATOM 663 O O . GLY A 1 84 ? 7.388 17.043 -13.409 1.00 68.25 84 GLY A O 1
ATOM 664 N N . GLY A 1 85 ? 9.003 16.597 -14.913 1.00 74.00 85 GLY A N 1
ATOM 665 C CA . GLY A 1 85 ? 9.317 17.994 -15.220 1.00 74.00 85 GLY A CA 1
ATOM 666 C C . GLY A 1 85 ? 10.043 18.712 -14.079 1.00 74.00 85 GLY A C 1
ATOM 667 O O . GLY A 1 85 ? 9.928 19.928 -13.946 1.00 74.00 85 GLY A O 1
ATOM 668 N N . TRP A 1 86 ? 10.780 17.970 -13.252 1.00 73.19 86 TRP A N 1
ATOM 669 C CA . TRP A 1 86 ? 11.565 18.474 -12.123 1.00 73.19 86 TRP A CA 1
ATOM 670 C C . TRP A 1 86 ? 12.818 19.255 -12.551 1.00 73.19 86 TRP A C 1
ATOM 672 O O . TRP A 1 86 ? 13.478 19.872 -11.716 1.00 73.19 86 TRP A O 1
ATOM 682 N N . GLY A 1 87 ? 13.160 19.236 -13.842 1.00 72.94 87 GLY A N 1
ATOM 683 C CA . GLY A 1 87 ? 14.231 20.034 -14.444 1.00 72.94 87 GLY A CA 1
ATOM 684 C C . GLY A 1 87 ? 15.637 19.480 -14.201 1.00 72.94 87 GLY A C 1
ATOM 685 O O . GLY A 1 87 ? 16.602 20.007 -14.751 1.00 72.94 87 GLY A O 1
ATOM 686 N N . ASN A 1 88 ? 15.769 18.418 -13.401 1.00 79.81 88 ASN A N 1
ATOM 687 C CA . ASN A 1 88 ? 17.014 17.691 -13.181 1.00 79.81 88 ASN A CA 1
ATOM 688 C C . ASN A 1 88 ? 16.732 16.236 -12.768 1.00 79.81 88 ASN A C 1
ATOM 690 O O . ASN A 1 88 ? 15.997 15.978 -11.810 1.00 79.81 88 ASN A O 1
ATOM 694 N N . ASN A 1 89 ? 17.411 15.293 -13.424 1.00 77.25 89 ASN A N 1
ATOM 695 C CA . ASN A 1 89 ? 17.356 13.857 -13.144 1.00 77.25 89 ASN A CA 1
ATOM 696 C C . ASN A 1 89 ? 17.685 13.510 -11.680 1.00 77.25 89 ASN A C 1
ATOM 698 O O . ASN A 1 89 ? 17.104 12.580 -11.124 1.00 77.25 89 ASN A O 1
ATOM 702 N N . GLY A 1 90 ? 18.575 14.268 -11.027 1.00 79.94 90 GLY A N 1
ATOM 703 C CA . GLY A 1 90 ? 18.911 14.060 -9.614 1.00 79.94 90 GLY A CA 1
ATOM 704 C C . GLY A 1 90 ? 17.744 14.357 -8.667 1.00 79.94 90 GLY A C 1
ATOM 705 O O . GLY A 1 90 ? 17.478 13.582 -7.751 1.00 79.94 90 GLY A O 1
ATOM 706 N N . LEU A 1 91 ? 16.996 15.437 -8.919 1.00 81.25 91 LEU A N 1
ATOM 707 C CA . LEU A 1 91 ? 15.807 15.781 -8.131 1.00 81.25 91 LEU A CA 1
ATOM 708 C C . LEU A 1 91 ? 14.675 14.780 -8.374 1.00 81.25 91 LEU A C 1
ATOM 710 O O . LEU A 1 91 ? 14.045 14.332 -7.418 1.00 81.25 91 LEU A O 1
ATOM 714 N N . ALA A 1 92 ? 14.473 14.367 -9.629 1.00 80.75 92 ALA A N 1
ATOM 715 C CA . ALA A 1 92 ? 13.507 13.325 -9.969 1.00 80.75 92 ALA A CA 1
ATOM 716 C C . ALA A 1 92 ? 13.820 11.997 -9.249 1.00 80.75 92 ALA A C 1
ATOM 718 O O . ALA A 1 92 ? 12.913 11.347 -8.728 1.00 80.75 92 ALA A O 1
ATOM 719 N N . CYS A 1 93 ? 15.102 11.629 -9.145 1.00 80.69 93 CYS A N 1
ATOM 720 C CA . CYS A 1 93 ? 15.547 10.455 -8.394 1.00 80.69 93 CYS A CA 1
ATOM 721 C C . CYS A 1 93 ? 15.273 10.587 -6.884 1.00 80.69 93 CYS A C 1
ATOM 723 O O . CYS A 1 93 ? 14.696 9.680 -6.289 1.00 80.69 93 CYS A O 1
ATOM 725 N N . LEU A 1 94 ? 15.601 11.730 -6.265 1.00 83.75 94 LEU A N 1
ATOM 726 C CA . LEU A 1 94 ? 15.356 11.970 -4.834 1.00 83.75 94 LEU A CA 1
ATOM 727 C C . LEU A 1 94 ? 13.868 11.918 -4.466 1.00 83.75 94 LEU A C 1
ATOM 729 O O . LEU A 1 94 ? 13.507 11.339 -3.444 1.00 83.75 94 LEU A O 1
ATOM 733 N N . VAL A 1 95 ? 12.997 12.477 -5.308 1.00 84.44 95 VAL A N 1
ATOM 734 C CA . VAL A 1 95 ? 11.541 12.372 -5.121 1.00 84.44 95 VAL A CA 1
ATOM 735 C C . VAL A 1 95 ? 11.077 10.922 -5.301 1.00 84.44 95 VAL A C 1
ATOM 737 O O . VAL A 1 95 ? 10.252 10.440 -4.524 1.00 84.44 95 VAL A O 1
ATOM 740 N N . GLY A 1 96 ? 11.650 10.196 -6.267 1.00 79.31 96 GLY A N 1
ATOM 741 C CA . GLY A 1 96 ? 11.392 8.769 -6.480 1.00 79.31 96 GLY A CA 1
ATOM 742 C C . GLY A 1 96 ? 11.805 7.882 -5.298 1.00 79.31 96 GLY A C 1
ATOM 743 O O . GLY A 1 96 ? 11.128 6.897 -5.006 1.00 79.31 96 GLY A O 1
ATOM 744 N N . LEU A 1 97 ? 12.858 8.261 -4.568 1.00 82.12 97 LEU A N 1
ATOM 745 C CA . LEU A 1 97 ? 13.332 7.563 -3.368 1.00 82.12 97 LEU A CA 1
ATOM 746 C C . LEU A 1 97 ? 12.406 7.715 -2.154 1.00 82.12 97 LEU A C 1
ATOM 748 O O . LEU A 1 97 ? 12.516 6.929 -1.214 1.00 82.12 97 LEU A O 1
ATOM 752 N N . GLY A 1 98 ? 11.458 8.656 -2.162 1.00 83.69 98 GLY A N 1
ATOM 753 C CA . GLY A 1 98 ? 10.503 8.800 -1.063 1.00 83.69 98 GLY A CA 1
ATOM 754 C C . GLY A 1 98 ? 9.700 7.517 -0.819 1.00 83.69 98 GLY A C 1
ATOM 755 O O . GLY A 1 98 ? 9.609 7.046 0.311 1.00 83.69 98 GLY A O 1
ATOM 756 N N . ALA A 1 99 ? 9.176 6.903 -1.882 1.00 79.38 99 ALA A N 1
ATOM 757 C CA . ALA A 1 99 ? 8.358 5.692 -1.789 1.00 79.38 99 ALA A CA 1
ATOM 758 C C . ALA A 1 99 ? 9.068 4.500 -1.106 1.00 79.38 99 ALA A C 1
ATOM 760 O O . ALA A 1 99 ? 8.496 3.949 -0.162 1.00 79.38 99 ALA A O 1
ATOM 761 N N . PRO A 1 100 ? 10.295 4.098 -1.504 1.00 80.38 100 PRO A N 1
ATOM 762 C CA . PRO A 1 100 ? 11.002 3.016 -0.824 1.00 80.38 100 PRO A CA 1
ATOM 763 C C . PRO A 1 100 ? 11.409 3.367 0.613 1.00 80.38 100 PRO A C 1
ATOM 765 O O . PRO A 1 100 ? 11.406 2.476 1.456 1.00 80.38 100 PRO A O 1
ATOM 768 N N . ILE A 1 101 ? 11.694 4.637 0.936 1.00 82.88 101 ILE A N 1
ATOM 769 C CA . ILE A 1 101 ? 11.991 5.048 2.321 1.00 82.88 101 ILE A CA 1
ATOM 770 C C . ILE A 1 101 ? 10.789 4.774 3.234 1.00 82.88 101 ILE A C 1
ATOM 772 O O . ILE A 1 101 ? 10.965 4.170 4.288 1.00 82.88 101 ILE A O 1
ATOM 776 N N . TYR A 1 102 ? 9.567 5.128 2.818 1.00 76.31 102 TYR A N 1
ATOM 777 C CA . TYR A 1 102 ? 8.360 4.845 3.610 1.00 76.31 102 TYR A CA 1
ATOM 778 C C . TYR A 1 102 ? 8.124 3.347 3.841 1.00 76.31 102 TYR A C 1
ATOM 780 O O . TYR A 1 102 ? 7.618 2.969 4.895 1.00 76.31 102 TYR A O 1
ATOM 788 N N . ALA A 1 103 ? 8.518 2.490 2.895 1.00 77.44 103 ALA A N 1
ATOM 789 C CA . ALA A 1 103 ? 8.420 1.041 3.058 1.00 77.44 103 ALA A CA 1
ATOM 790 C C . ALA A 1 103 ? 9.407 0.484 4.106 1.00 77.44 103 ALA A C 1
ATOM 792 O O . ALA A 1 103 ? 9.132 -0.551 4.710 1.00 77.44 103 ALA A O 1
ATOM 793 N N . LEU A 1 104 ? 10.533 1.166 4.348 1.00 72.81 104 LEU A N 1
ATOM 794 C CA . LEU A 1 104 ? 11.583 0.730 5.278 1.00 72.81 104 LEU A CA 1
ATOM 795 C C . LEU A 1 104 ? 11.357 1.181 6.731 1.00 72.81 104 LEU A C 1
ATOM 797 O O . LEU A 1 104 ? 11.975 0.614 7.631 1.00 72.81 104 LEU A O 1
ATOM 801 N N . ILE A 1 105 ? 10.452 2.135 6.982 1.00 76.62 105 ILE A N 1
ATOM 802 C CA . ILE A 1 105 ? 10.140 2.647 8.334 1.00 76.62 105 ILE A CA 1
ATOM 803 C C . ILE A 1 105 ? 9.692 1.514 9.275 1.00 76.62 105 ILE A C 1
ATOM 805 O O . ILE A 1 105 ? 10.040 1.508 10.446 1.00 76.62 105 ILE A O 1
ATOM 809 N N . GLY A 1 106 ? 9.006 0.481 8.773 1.00 61.72 106 GLY A N 1
ATOM 810 C C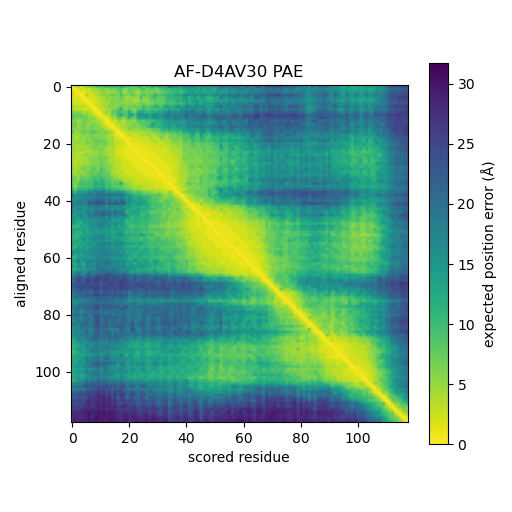A . GLY A 1 106 ? 8.546 -0.640 9.606 1.00 61.72 106 GLY A CA 1
ATOM 811 C C . GLY A 1 106 ? 9.656 -1.472 10.274 1.00 61.72 106 GLY A C 1
ATOM 812 O O . GLY A 1 106 ? 9.374 -2.196 11.226 1.00 61.72 106 GLY A O 1
ATOM 813 N N . ILE A 1 107 ? 10.908 -1.377 9.811 1.00 60.78 107 ILE A N 1
ATOM 814 C CA . ILE A 1 107 ? 12.043 -2.169 10.325 1.00 60.78 107 ILE A CA 1
ATOM 815 C C . ILE A 1 107 ? 12.552 -1.619 11.673 1.00 60.78 107 ILE A C 1
ATOM 817 O O . ILE A 1 107 ? 13.158 -2.351 12.456 1.00 60.78 107 ILE A O 1
ATOM 821 N N . GLU A 1 108 ? 12.260 -0.355 11.999 1.00 61.62 108 GLU A N 1
ATOM 822 C CA . GLU A 1 108 ? 12.796 0.322 13.190 1.00 61.62 108 GLU A CA 1
ATOM 823 C C . GLU A 1 108 ? 12.171 -0.133 14.523 1.00 61.62 108 GLU A C 1
ATOM 825 O O . GLU A 1 108 ? 12.673 0.204 15.594 1.00 61.62 108 GLU A O 1
ATOM 830 N N . HIS A 1 109 ? 11.115 -0.950 14.481 1.00 55.28 109 HIS A N 1
ATOM 831 C CA . HIS A 1 109 ? 10.424 -1.456 15.672 1.00 55.28 109 HIS A CA 1
ATOM 832 C C . HIS A 1 109 ? 11.006 -2.758 16.256 1.00 55.28 109 HIS A C 1
ATOM 834 O O . HIS A 1 109 ? 10.441 -3.297 17.209 1.00 55.28 109 HIS A O 1
ATOM 840 N N . ILE A 1 110 ? 12.128 -3.274 15.740 1.00 63.72 110 ILE A N 1
ATOM 841 C CA . ILE A 1 110 ? 12.793 -4.448 16.327 1.00 63.72 110 ILE A CA 1
ATOM 842 C C . ILE A 1 110 ? 13.485 -4.026 17.638 1.00 63.72 110 ILE A C 1
ATOM 844 O O . ILE A 1 110 ? 14.381 -3.179 17.608 1.00 63.72 110 ILE A O 1
ATOM 848 N N . PRO A 1 111 ? 13.115 -4.593 18.803 1.00 62.53 111 PRO A N 1
ATOM 849 C CA . PRO A 1 111 ? 13.720 -4.202 20.067 1.00 62.53 111 PRO A CA 1
ATOM 850 C C . PRO A 1 111 ? 15.204 -4.596 20.107 1.00 62.53 111 PRO A C 1
ATOM 852 O O . PRO A 1 111 ? 15.564 -5.767 20.024 1.00 62.53 111 PRO A O 1
ATOM 855 N N . LEU A 1 112 ? 16.076 -3.603 20.311 1.00 65.38 112 LEU A N 1
ATOM 856 C CA . LEU A 1 112 ? 17.527 -3.752 20.511 1.00 65.38 112 LEU A CA 1
ATOM 857 C C . LEU A 1 112 ? 17.906 -4.432 21.848 1.00 65.38 112 LEU A C 1
ATOM 859 O O . LEU A 1 112 ? 19.072 -4.437 22.237 1.00 65.38 112 LEU A O 1
ATOM 863 N N . ASN A 1 113 ? 16.952 -5.018 22.578 1.00 60.38 113 ASN A N 1
ATOM 864 C CA . ASN A 1 113 ? 17.207 -5.636 23.883 1.00 60.38 113 ASN A CA 1
ATOM 865 C C . ASN A 1 113 ? 17.812 -7.051 23.801 1.00 60.38 113 ASN A C 1
ATOM 867 O O . ASN A 1 113 ? 18.087 -7.649 24.840 1.00 60.38 113 ASN A O 1
ATOM 871 N N . TRP A 1 114 ? 18.086 -7.571 22.600 1.00 59.97 114 TRP A N 1
ATOM 872 C CA . TRP A 1 114 ? 18.683 -8.900 22.413 1.00 59.97 114 TRP A CA 1
ATOM 873 C C . TRP A 1 114 ? 20.159 -9.003 22.847 1.00 59.97 114 TRP A C 1
ATOM 875 O O . TRP A 1 114 ? 20.688 -10.102 22.954 1.00 59.97 114 TRP A O 1
ATOM 885 N N . HIS A 1 115 ? 20.823 -7.885 23.158 1.00 60.97 115 HIS A N 1
ATOM 886 C CA . HIS A 1 115 ? 22.220 -7.874 23.620 1.00 60.97 115 HIS A CA 1
ATOM 887 C C . HIS A 1 115 ? 22.402 -7.649 25.131 1.00 60.97 115 HIS A C 1
ATOM 889 O O . HIS A 1 115 ? 23.535 -7.515 25.582 1.00 60.97 115 HIS A O 1
ATOM 895 N N . ALA A 1 116 ? 21.329 -7.612 25.930 1.00 59.41 116 ALA A N 1
ATOM 896 C CA . ALA A 1 116 ? 21.424 -7.309 27.364 1.00 59.41 116 ALA A CA 1
ATOM 897 C C . ALA A 1 116 ? 21.250 -8.520 28.306 1.00 59.41 116 ALA A C 1
ATOM 899 O O . ALA A 1 116 ? 21.213 -8.315 29.513 1.00 59.41 116 ALA A O 1
ATOM 900 N N . ASN A 1 117 ? 21.123 -9.755 27.798 1.00 52.12 117 ASN A N 1
ATOM 901 C CA . ASN A 1 117 ? 20.836 -10.929 28.641 1.00 52.12 117 ASN A CA 1
ATOM 902 C C . ASN A 1 117 ? 21.527 -12.240 28.207 1.00 52.12 117 ASN A C 1
ATOM 904 O O . ASN A 1 117 ? 20.943 -13.316 28.332 1.00 52.12 117 ASN A O 1
ATOM 908 N N . HIS A 1 118 ? 22.780 -12.160 27.755 1.00 45.47 118 HIS A N 1
ATOM 909 C CA . HIS A 1 118 ? 23.715 -13.291 27.760 1.00 45.47 118 HIS A CA 1
ATOM 910 C C . HIS A 1 118 ? 25.109 -12.819 28.161 1.00 45.47 118 HIS A C 1
ATOM 912 O O . HIS A 1 118 ? 25.557 -11.798 27.595 1.00 45.47 118 HIS A O 1
#

pLDDT: mean 76.85, std 10.19, range [45.47, 94.0]

Sequence (118 aa):
MLVGLIAINNPGYQPERWHGTLLIIAIALMAIIFNTFFAQKLPFIEGVILLVHVFGFFAVLIPLWVLAPLNSAEEVFLNVVDRGGWGNNGLACLVGLGAPIYALIGIEHIPLNWHANH